Protein AF-A0A8H7WXP4-F1 (afdb_monomer_lite)

Structure (mmCIF, N/CA/C/O backbone):
data_AF-A0A8H7WXP4-F1
#
_entry.id   AF-A0A8H7WXP4-F1
#
loop_
_atom_site.group_PDB
_atom_site.id
_atom_site.type_symbol
_atom_site.label_atom_id
_atom_site.label_alt_id
_atom_site.label_comp_id
_atom_site.label_asym_id
_atom_site.label_entity_id
_atom_site.label_seq_id
_atom_site.pdbx_PDB_ins_code
_atom_site.Cartn_x
_atom_site.Cartn_y
_atom_site.Cartn_z
_atom_site.occupancy
_atom_site.B_iso_or_equiv
_atom_site.auth_seq_id
_atom_site.auth_comp_id
_atom_site.auth_asym_id
_atom_site.auth_atom_id
_atom_site.pdbx_PDB_model_num
ATOM 1 N N . MET A 1 1 ? 8.042 3.545 10.636 1.00 78.75 1 MET A N 1
ATOM 2 C CA . MET A 1 1 ? 8.780 2.522 9.872 1.00 78.75 1 MET A CA 1
ATOM 3 C C . MET A 1 1 ? 7.747 1.614 9.234 1.00 78.75 1 MET A C 1
ATOM 5 O O . MET A 1 1 ? 6.899 1.131 9.985 1.00 78.75 1 MET A O 1
ATOM 9 N N . PRO A 1 2 ? 7.783 1.419 7.909 1.00 91.44 2 PRO A N 1
ATOM 10 C CA . PRO A 1 2 ? 6.883 0.497 7.227 1.00 91.44 2 PRO A CA 1
ATOM 11 C C . PRO A 1 2 ? 7.112 -0.948 7.682 1.00 91.44 2 PRO A C 1
ATOM 13 O O . PRO A 1 2 ? 8.242 -1.345 7.972 1.00 91.44 2 PRO A O 1
ATOM 16 N N . LEU A 1 3 ? 6.041 -1.734 7.731 1.00 94.06 3 LEU A N 1
ATOM 17 C CA . LEU A 1 3 ? 6.057 -3.165 8.009 1.00 94.06 3 LEU A CA 1
ATOM 18 C C . LEU A 1 3 ? 6.057 -3.944 6.691 1.00 94.06 3 LEU A C 1
ATOM 20 O O . LEU A 1 3 ? 5.208 -3.707 5.838 1.00 94.06 3 LEU A O 1
ATOM 24 N N . SER A 1 4 ? 6.967 -4.903 6.533 1.00 92.94 4 SER A N 1
ATOM 25 C CA . SER A 1 4 ? 6.898 -5.859 5.423 1.00 92.94 4 SER A CA 1
ATOM 26 C C . SER A 1 4 ? 5.851 -6.927 5.733 1.00 92.94 4 SER A C 1
ATOM 28 O O . SER A 1 4 ? 5.963 -7.613 6.750 1.00 92.94 4 SER A O 1
ATOM 30 N N . VAL A 1 5 ? 4.825 -7.038 4.887 1.00 90.56 5 VAL A N 1
ATOM 31 C CA . VAL A 1 5 ? 3.708 -7.985 5.079 1.00 90.56 5 VAL A CA 1
ATOM 32 C C . VAL A 1 5 ? 3.721 -9.138 4.072 1.00 90.56 5 VAL A C 1
ATOM 34 O O . VAL A 1 5 ? 3.122 -10.176 4.336 1.00 90.56 5 VAL A O 1
ATOM 37 N N . ALA A 1 6 ? 4.439 -8.992 2.955 1.00 86.44 6 ALA A N 1
ATOM 38 C CA . ALA A 1 6 ? 4.686 -10.042 1.969 1.00 86.44 6 ALA A CA 1
ATOM 39 C C . ALA A 1 6 ? 5.938 -9.718 1.135 1.00 86.44 6 ALA A C 1
ATOM 41 O O . ALA A 1 6 ? 6.531 -8.644 1.263 1.00 86.44 6 ALA A O 1
ATOM 42 N N . THR A 1 7 ? 6.333 -10.631 0.242 1.00 82.00 7 THR A N 1
ATOM 43 C CA . THR A 1 7 ? 7.323 -10.321 -0.799 1.00 82.00 7 THR A CA 1
ATOM 44 C C . THR A 1 7 ? 6.790 -9.169 -1.650 1.00 82.00 7 THR A C 1
ATOM 46 O O . THR A 1 7 ? 5.685 -9.261 -2.174 1.00 82.00 7 THR A O 1
ATOM 49 N N . ASP A 1 8 ? 7.555 -8.080 -1.747 1.00 88.31 8 ASP A N 1
ATOM 50 C CA . ASP A 1 8 ? 7.196 -6.867 -2.496 1.00 88.31 8 ASP A CA 1
ATOM 51 C C . ASP A 1 8 ? 5.972 -6.091 -1.978 1.00 88.31 8 ASP A C 1
ATOM 53 O O . ASP A 1 8 ? 5.406 -5.282 -2.713 1.00 88.31 8 ASP A O 1
ATOM 57 N N . THR A 1 9 ? 5.570 -6.296 -0.717 1.00 92.62 9 THR A N 1
ATOM 58 C CA . THR A 1 9 ? 4.464 -5.538 -0.110 1.00 92.62 9 THR A CA 1
ATOM 59 C C . THR A 1 9 ? 4.868 -4.901 1.215 1.00 92.62 9 THR A C 1
ATOM 61 O O . THR A 1 9 ? 5.262 -5.590 2.162 1.00 92.62 9 THR A O 1
ATOM 64 N N . LEU A 1 10 ? 4.716 -3.580 1.298 1.00 96.19 10 LEU A N 1
ATOM 65 C CA . LEU A 1 10 ? 4.952 -2.788 2.503 1.00 96.19 10 LEU A CA 1
ATOM 66 C C . LEU A 1 10 ? 3.640 -2.205 3.020 1.00 96.19 10 LEU A C 1
ATOM 68 O O . LEU A 1 10 ? 2.786 -1.800 2.241 1.00 96.19 10 LEU A O 1
ATOM 72 N N . LEU A 1 11 ? 3.502 -2.114 4.337 1.00 97.44 11 LEU A N 1
ATOM 73 C CA . LEU A 1 11 ? 2.357 -1.528 5.020 1.00 97.44 11 LEU A CA 1
ATOM 74 C C . LEU A 1 11 ? 2.822 -0.392 5.931 1.00 97.44 11 LEU A C 1
ATOM 76 O O . LEU A 1 11 ? 3.707 -0.572 6.766 1.00 97.44 11 LEU A O 1
ATOM 80 N N . GLN A 1 12 ? 2.206 0.775 5.809 1.00 97.81 12 GLN A N 1
ATOM 81 C CA . GLN A 1 12 ? 2.510 1.955 6.604 1.00 97.81 12 GLN A CA 1
ATOM 82 C C . GLN A 1 12 ? 1.236 2.451 7.289 1.00 97.81 12 GLN A C 1
ATOM 84 O O . GLN A 1 12 ? 0.217 2.724 6.654 1.00 97.81 12 GLN A O 1
ATOM 89 N N . THR A 1 13 ? 1.295 2.574 8.615 1.00 97.56 13 THR A N 1
ATOM 90 C CA . THR A 1 13 ? 0.223 3.207 9.389 1.00 97.56 13 THR A CA 1
ATOM 91 C C . THR A 1 13 ? 0.141 4.695 9.054 1.00 97.56 13 THR A C 1
ATOM 93 O O . THR A 1 13 ? 1.180 5.285 8.736 1.00 97.56 13 THR A O 1
ATOM 96 N N . PRO A 1 14 ? -1.031 5.330 9.221 1.00 97.81 14 PRO A N 1
ATOM 97 C CA . PRO A 1 14 ? -1.137 6.781 9.162 1.00 97.81 14 PRO A CA 1
ATOM 98 C C . PRO A 1 14 ? -0.097 7.442 10.071 1.00 97.81 14 PRO A C 1
ATOM 100 O O . PRO A 1 14 ? 0.076 7.049 11.226 1.00 97.81 14 PRO A O 1
ATOM 103 N N . LEU A 1 15 ? 0.605 8.431 9.528 1.00 97.25 15 LEU A N 1
ATOM 104 C CA . LEU A 1 15 ? 1.580 9.270 10.227 1.00 97.25 15 LEU A CA 1
ATOM 105 C C . LEU A 1 15 ? 0.994 10.637 10.600 1.00 97.25 15 LEU A C 1
ATOM 107 O O . LEU A 1 15 ? 1.652 11.433 11.268 1.00 97.25 15 LEU A O 1
ATOM 111 N N . SER A 1 16 ? -0.255 10.902 10.212 1.00 95.81 16 SER A N 1
ATOM 112 C CA . SER A 1 16 ? -0.984 12.070 10.693 1.00 95.81 16 SER A CA 1
ATOM 113 C C . SER A 1 16 ? -1.202 11.996 12.206 1.00 95.81 16 SER A C 1
ATOM 115 O O . SER A 1 16 ? -1.239 10.924 12.816 1.00 95.81 16 SER A O 1
ATOM 117 N N . ARG A 1 17 ? -1.452 13.154 12.826 1.00 95.62 17 ARG A N 1
ATOM 118 C CA . ARG A 1 17 ? -1.759 13.256 14.263 1.00 95.62 17 ARG A CA 1
ATOM 119 C C . ARG A 1 17 ? -2.927 12.362 14.704 1.00 95.62 17 ARG A C 1
ATOM 121 O O . ARG A 1 17 ? -2.986 11.983 15.870 1.00 95.62 17 ARG A O 1
ATOM 128 N N . ARG A 1 18 ? -3.869 12.060 13.802 1.00 95.06 18 ARG A N 1
ATOM 129 C CA . ARG A 1 18 ? -5.032 11.218 14.105 1.00 95.06 18 ARG A CA 1
ATOM 130 C C . ARG A 1 18 ? -4.629 9.758 14.344 1.00 95.06 18 ARG A C 1
ATOM 132 O O . ARG A 1 18 ? -5.291 9.085 15.121 1.00 95.06 18 ARG A O 1
ATOM 139 N N . GLY A 1 19 ? -3.562 9.281 13.699 1.00 95.19 19 GLY A N 1
ATOM 140 C CA . GLY A 1 19 ? -3.057 7.909 13.841 1.00 95.19 19 GLY A CA 1
ATOM 141 C C . GLY A 1 19 ? -3.945 6.822 13.220 1.00 95.19 19 GLY A C 1
ATOM 142 O O . GLY A 1 19 ? -3.586 5.651 13.260 1.00 95.19 19 GLY A O 1
ATOM 143 N N . GLU A 1 20 ? -5.075 7.201 12.624 1.00 97.12 20 GLU A N 1
ATOM 144 C CA . GLU A 1 20 ? -6.010 6.334 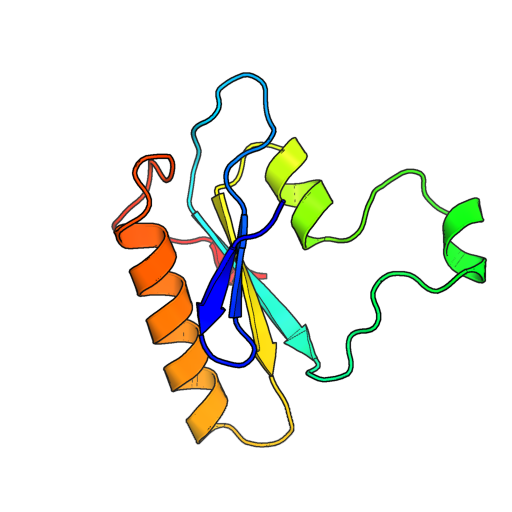11.910 1.00 97.12 20 GLU A CA 1
ATOM 145 C C . GLU A 1 20 ? -6.529 7.044 10.650 1.00 97.12 20 GLU A C 1
ATOM 147 O O . GLU A 1 20 ? -6.598 8.278 10.603 1.00 97.12 20 GLU A O 1
ATOM 152 N N . GLY A 1 21 ? -6.927 6.273 9.640 1.00 96.88 21 GLY A N 1
ATOM 153 C CA . GLY A 1 21 ? -7.462 6.833 8.405 1.00 96.88 21 GLY A CA 1
ATOM 154 C C . GLY A 1 21 ? -7.866 5.800 7.358 1.00 96.88 21 GLY A C 1
ATOM 155 O O . GLY A 1 21 ? -7.777 4.597 7.606 1.00 96.88 21 GLY A O 1
ATOM 156 N N . PRO A 1 22 ? -8.384 6.255 6.207 1.00 97.81 22 PRO A N 1
ATOM 157 C CA . PRO A 1 22 ? -8.833 5.365 5.144 1.00 97.81 22 PRO A CA 1
ATOM 158 C C . PRO A 1 22 ? -7.659 4.597 4.521 1.00 97.81 22 PRO A C 1
ATOM 160 O O . PRO A 1 22 ? -6.518 5.063 4.528 1.00 97.81 22 PRO A O 1
ATOM 163 N N . GLY A 1 23 ? -7.955 3.417 3.976 1.00 97.88 23 GLY A N 1
ATOM 164 C CA . GLY A 1 23 ? -6.973 2.586 3.288 1.00 97.88 23 GLY A CA 1
ATOM 165 C C . GLY A 1 23 ? -6.647 3.107 1.888 1.00 97.88 23 GLY A C 1
ATOM 166 O O . GLY A 1 23 ? -7.546 3.509 1.141 1.00 97.88 23 GLY A O 1
ATOM 167 N N . LEU A 1 24 ? -5.370 3.044 1.522 1.00 98.38 24 LEU A N 1
ATOM 168 C CA . LEU A 1 24 ? -4.844 3.388 0.208 1.00 98.38 24 LEU A CA 1
ATOM 169 C C . LEU A 1 24 ? -3.893 2.287 -0.270 1.00 98.38 24 LEU A C 1
ATOM 171 O O . LEU A 1 24 ? -2.906 1.980 0.395 1.00 98.38 24 LEU A O 1
ATOM 175 N N . LEU A 1 25 ? -4.184 1.707 -1.428 1.00 97.69 25 LEU A N 1
ATOM 176 C CA . LEU A 1 25 ? -3.283 0.813 -2.139 1.00 97.69 25 LEU A CA 1
ATOM 177 C C . LEU A 1 25 ? -2.450 1.640 -3.122 1.00 97.69 25 LEU A C 1
ATOM 179 O O . LEU A 1 25 ? -3.003 2.320 -3.984 1.00 97.69 25 LEU A O 1
ATOM 183 N N . LEU A 1 26 ? -1.133 1.570 -2.987 1.00 96.88 26 LEU A N 1
ATOM 184 C CA . LEU A 1 26 ? -0.161 2.221 -3.852 1.00 96.88 26 LEU A CA 1
ATOM 185 C C . LEU A 1 26 ? 0.525 1.151 -4.705 1.00 96.88 26 LEU A C 1
ATOM 187 O O . LEU A 1 26 ? 1.170 0.255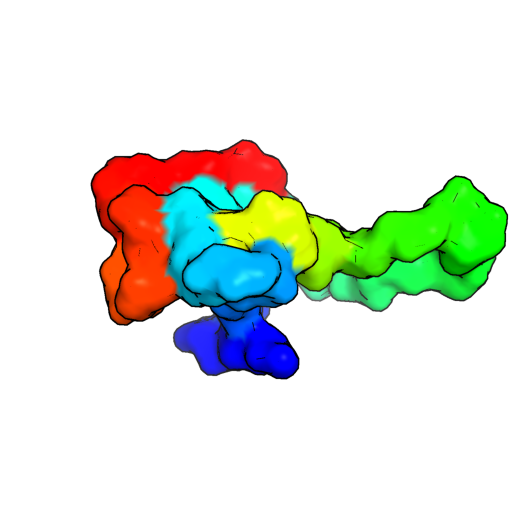 -4.161 1.00 96.88 26 LEU A O 1
ATOM 191 N N . ILE A 1 27 ? 0.400 1.230 -6.027 1.00 95.06 27 ILE A N 1
ATOM 192 C CA . ILE A 1 27 ? 1.015 0.263 -6.943 1.00 95.06 27 ILE A CA 1
ATOM 193 C C . ILE A 1 27 ? 2.202 0.926 -7.637 1.00 95.06 27 ILE A C 1
ATOM 195 O O . ILE A 1 27 ? 2.052 1.914 -8.352 1.00 95.06 27 ILE A O 1
ATOM 199 N N . VAL A 1 28 ? 3.398 0.368 -7.452 1.00 93.44 28 VAL A N 1
ATOM 200 C CA . VAL A 1 28 ? 4.636 0.897 -8.047 1.00 93.44 28 VAL A CA 1
ATOM 201 C C . VAL A 1 28 ? 5.381 -0.178 -8.842 1.00 93.44 28 VAL A C 1
ATOM 203 O O . VAL A 1 28 ? 5.204 -1.373 -8.584 1.00 93.44 28 VAL A O 1
ATOM 206 N N . PRO A 1 29 ? 6.236 0.201 -9.808 1.00 92.06 29 PRO A N 1
ATOM 207 C CA . PRO A 1 29 ? 7.131 -0.744 -10.470 1.00 92.06 29 PRO A CA 1
ATOM 208 C C . PRO A 1 29 ? 8.039 -1.483 -9.475 1.00 92.06 29 PRO A C 1
ATOM 210 O O . PRO A 1 29 ? 8.456 -0.922 -8.461 1.00 92.06 29 PRO A O 1
ATOM 213 N N . ARG A 1 30 ? 8.390 -2.744 -9.765 1.00 90.50 30 ARG A N 1
ATOM 214 C CA . ARG A 1 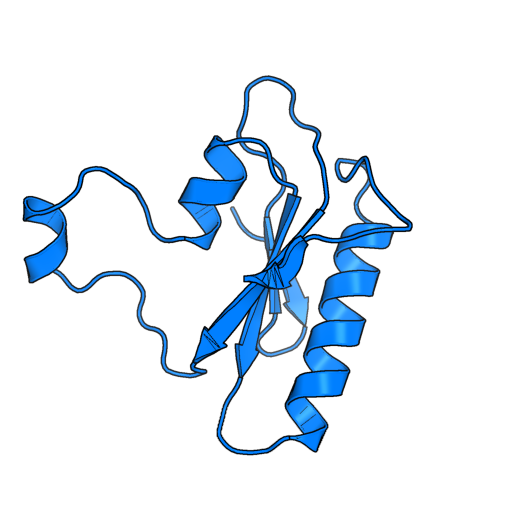30 ? 9.279 -3.559 -8.911 1.00 90.50 30 ARG A CA 1
ATOM 215 C C . ARG A 1 30 ? 10.630 -2.895 -8.647 1.00 90.50 30 ARG A C 1
ATOM 217 O O . ARG A 1 30 ? 11.175 -3.014 -7.554 1.00 90.50 30 ARG A O 1
ATOM 224 N N . ASP A 1 31 ? 11.159 -2.211 -9.648 1.00 89.50 31 ASP A N 1
ATOM 225 C CA . ASP A 1 31 ? 12.427 -1.494 -9.616 1.00 89.50 31 ASP A CA 1
ATOM 226 C C . ASP A 1 31 ? 12.291 -0.046 -9.122 1.00 89.50 31 ASP A C 1
ATOM 228 O O . ASP A 1 31 ? 13.221 0.739 -9.284 1.00 89.50 31 ASP A O 1
ATOM 232 N N . TYR A 1 32 ? 11.171 0.318 -8.488 1.00 89.31 32 TYR A N 1
ATOM 233 C CA . TYR A 1 32 ? 11.009 1.630 -7.875 1.00 89.31 32 TYR A CA 1
ATOM 234 C C . TYR A 1 32 ? 12.057 1.855 -6.769 1.00 89.31 32 TYR A C 1
ATOM 236 O O . TYR A 1 32 ? 12.025 1.223 -5.707 1.00 89.31 32 TYR A O 1
ATOM 244 N N . GLN A 1 33 ? 12.995 2.768 -7.033 1.00 85.38 33 GLN A N 1
ATOM 245 C CA . GLN A 1 33 ? 14.109 3.128 -6.143 1.00 85.38 33 GLN A CA 1
ATOM 246 C C . GLN A 1 33 ? 13.775 4.300 -5.198 1.00 85.38 33 GLN A C 1
ATOM 248 O O . GLN A 1 33 ? 14.649 4.754 -4.465 1.00 85.38 33 GLN A O 1
ATOM 253 N N . GLY A 1 34 ? 12.534 4.800 -5.202 1.00 81.69 34 GLY A N 1
ATOM 254 C CA . GLY A 1 34 ? 12.199 6.075 -4.558 1.00 81.69 34 GLY A CA 1
ATOM 255 C C . GLY A 1 34 ? 12.546 7.271 -5.447 1.00 81.69 34 GLY A C 1
ATOM 256 O O . GLY A 1 34 ? 12.694 7.134 -6.665 1.00 81.69 34 GLY A O 1
ATOM 257 N N . ARG A 1 35 ? 12.645 8.464 -4.855 1.00 75.00 35 ARG A N 1
ATOM 258 C CA . ARG A 1 35 ? 13.117 9.665 -5.562 1.00 75.00 35 ARG A CA 1
ATOM 259 C C . ARG A 1 35 ? 14.598 9.565 -5.926 1.00 75.00 35 ARG A C 1
ATOM 261 O O . ARG A 1 35 ? 15.431 9.168 -5.113 1.00 75.00 35 ARG A O 1
ATOM 268 N N . ASN A 1 36 ? 14.933 10.014 -7.134 1.00 71.62 36 ASN A N 1
ATOM 269 C CA . ASN A 1 36 ? 16.323 10.219 -7.530 1.00 71.62 36 ASN A CA 1
ATOM 270 C C . ASN A 1 36 ? 16.911 11.420 -6.773 1.00 71.62 36 ASN A C 1
ATOM 272 O O . ASN A 1 36 ? 16.194 12.367 -6.448 1.00 71.62 36 ASN A O 1
ATOM 276 N N . SER A 1 37 ? 18.224 11.417 -6.530 1.00 66.06 37 SER A N 1
ATOM 277 C CA . SER A 1 37 ? 18.926 12.511 -5.837 1.00 66.06 37 SER A CA 1
ATOM 278 C C . SER A 1 37 ? 18.683 13.884 -6.471 1.00 66.06 37 SER A C 1
ATOM 280 O O . SER A 1 37 ? 18.556 14.870 -5.754 1.00 66.06 37 SER A O 1
ATOM 282 N N . ASP A 1 38 ? 18.536 13.935 -7.797 1.00 68.19 38 ASP A N 1
ATOM 283 C CA . ASP A 1 38 ? 18.298 15.169 -8.557 1.00 68.19 38 ASP A CA 1
ATOM 284 C C . ASP A 1 38 ? 16.874 15.735 -8.377 1.00 68.19 38 ASP A C 1
ATOM 286 O O . ASP A 1 38 ? 16.595 16.871 -8.768 1.00 68.19 38 ASP A O 1
ATOM 290 N N . ASP A 1 39 ? 15.949 14.948 -7.818 1.00 65.56 39 ASP A N 1
ATOM 291 C CA . ASP A 1 39 ? 14.567 15.361 -7.553 1.00 65.56 39 ASP A CA 1
ATOM 292 C C . ASP A 1 39 ? 14.370 15.905 -6.132 1.00 65.56 39 ASP A C 1
ATOM 294 O O . ASP A 1 39 ? 13.353 16.553 -5.869 1.00 65.56 39 ASP A O 1
ATOM 298 N N . LEU A 1 40 ? 15.345 15.713 -5.234 1.00 67.19 40 LEU A N 1
ATOM 299 C CA . LEU A 1 40 ? 15.293 16.234 -3.862 1.00 67.19 40 LEU A CA 1
ATOM 300 C C . LEU A 1 40 ? 15.242 17.769 -3.827 1.00 67.19 40 LEU A C 1
ATOM 302 O O . LEU A 1 40 ? 14.602 18.339 -2.947 1.00 67.19 40 LEU A O 1
ATOM 306 N N . ASP A 1 41 ? 15.842 18.431 -4.818 1.00 71.12 41 ASP A N 1
ATOM 307 C CA . ASP A 1 41 ? 15.835 19.894 -4.935 1.00 71.12 41 ASP A CA 1
ATOM 308 C C . ASP A 1 41 ? 14.554 20.444 -5.593 1.00 71.12 41 ASP A C 1
ATOM 310 O O . ASP A 1 41 ? 14.309 21.651 -5.573 1.00 71.12 41 ASP A O 1
ATOM 314 N N . LYS A 1 42 ? 13.719 19.579 -6.190 1.00 80.69 42 LYS A N 1
ATOM 315 C CA . LYS A 1 42 ? 12.515 19.989 -6.940 1.00 80.69 42 LYS A CA 1
ATOM 316 C C . LYS A 1 42 ? 11.242 19.949 -6.106 1.00 80.69 42 LYS A C 1
ATOM 318 O O . LYS A 1 42 ? 10.285 20.649 -6.431 1.00 80.69 42 LYS A O 1
ATOM 323 N N . THR A 1 43 ? 11.198 19.118 -5.067 1.00 80.06 43 THR A N 1
ATOM 324 C CA . THR A 1 43 ? 10.028 18.986 -4.196 1.00 80.06 43 THR A CA 1
ATOM 325 C C . THR A 1 43 ? 10.421 18.624 -2.770 1.00 80.06 43 THR A C 1
ATOM 327 O O . THR A 1 43 ? 11.303 17.800 -2.537 1.00 80.06 43 THR A O 1
ATOM 330 N N . LEU A 1 44 ? 9.712 19.225 -1.813 1.00 84.31 44 LEU A N 1
ATOM 331 C CA . LEU A 1 44 ? 9.842 18.912 -0.390 1.00 84.31 44 LEU A CA 1
ATOM 332 C C . LEU A 1 44 ? 9.056 17.655 0.009 1.00 84.31 44 LEU A C 1
ATOM 334 O O . LEU A 1 44 ? 9.269 17.131 1.100 1.00 84.31 44 LEU A O 1
ATOM 338 N N . ASP A 1 45 ? 8.167 17.168 -0.858 1.00 86.25 45 ASP A N 1
ATOM 339 C CA . ASP A 1 45 ? 7.332 16.003 -0.570 1.00 86.25 45 ASP A CA 1
ATOM 340 C C . ASP A 1 45 ? 8.176 14.727 -0.461 1.00 86.25 45 ASP A C 1
ATOM 342 O O . ASP A 1 45 ? 9.002 14.494 -1.344 1.00 86.25 45 ASP A O 1
ATOM 346 N N . PRO A 1 46 ? 7.959 13.861 0.546 1.00 90.25 46 PRO A N 1
ATOM 347 C CA . PRO A 1 46 ? 8.670 12.594 0.663 1.00 90.25 46 PRO A CA 1
ATOM 348 C C . PRO A 1 46 ? 8.238 11.571 -0.406 1.00 90.25 46 PRO A C 1
ATOM 350 O O . PRO A 1 46 ? 7.381 11.848 -1.249 1.00 90.25 46 PRO A O 1
ATOM 353 N N . ASP A 1 47 ? 8.822 10.367 -0.384 1.00 91.69 47 ASP A N 1
ATOM 354 C CA . ASP A 1 47 ? 8.391 9.288 -1.284 1.00 91.69 47 ASP A CA 1
ATOM 355 C C . ASP A 1 47 ? 6.898 8.957 -1.078 1.00 91.69 47 ASP A C 1
ATOM 357 O O . ASP A 1 47 ? 6.391 9.103 0.041 1.00 91.69 47 ASP A O 1
ATOM 361 N N . PRO A 1 48 ? 6.173 8.489 -2.116 1.00 93.56 48 PRO A N 1
ATOM 362 C CA . PRO A 1 48 ? 4.715 8.371 -2.092 1.00 93.56 48 PRO A CA 1
ATOM 363 C C . PRO A 1 48 ? 4.154 7.595 -0.893 1.00 93.56 48 PRO A C 1
ATOM 365 O O . PRO A 1 48 ? 3.156 8.026 -0.315 1.00 93.56 48 PRO A O 1
ATOM 368 N N . LEU A 1 49 ? 4.809 6.502 -0.475 1.00 95.69 49 LEU A N 1
ATOM 369 C CA . LEU A 1 49 ? 4.418 5.726 0.708 1.00 95.69 49 LEU A CA 1
ATOM 370 C C . LEU A 1 49 ? 4.378 6.590 1.977 1.00 95.69 49 LEU A C 1
ATO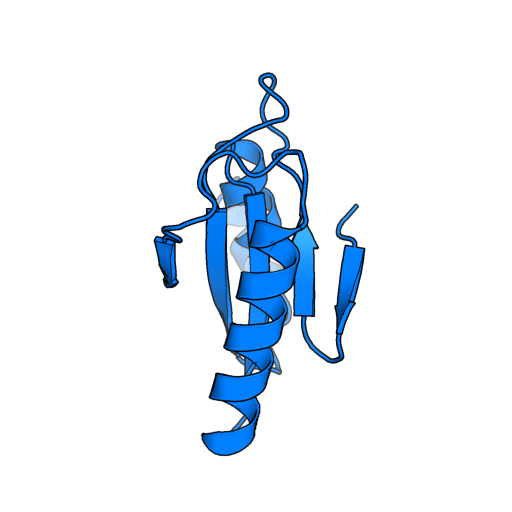M 372 O O . LEU A 1 49 ? 3.419 6.526 2.745 1.00 95.69 49 LEU A O 1
ATOM 376 N N . GLN A 1 50 ? 5.412 7.405 2.192 1.00 95.31 50 GLN A N 1
ATOM 377 C CA . GLN A 1 50 ? 5.494 8.294 3.347 1.00 95.31 50 GLN A CA 1
ATOM 378 C C . GLN A 1 50 ? 4.548 9.483 3.190 1.00 95.31 50 GLN A C 1
ATOM 380 O O . GLN A 1 50 ? 3.816 9.789 4.128 1.00 95.31 50 GLN A O 1
ATOM 385 N N . LYS A 1 51 ? 4.512 10.108 2.008 1.00 94.94 51 LYS A N 1
ATOM 386 C CA . LYS A 1 51 ? 3.674 11.282 1.737 1.00 94.94 51 LYS A CA 1
ATOM 387 C C . LYS A 1 51 ? 2.214 11.010 2.086 1.00 94.94 51 LYS A C 1
ATOM 389 O O . LYS A 1 51 ? 1.610 11.735 2.868 1.00 94.94 51 LYS A O 1
ATOM 394 N N . TRP A 1 52 ? 1.645 9.933 1.551 1.00 97.19 52 TRP A N 1
ATOM 395 C CA . TRP A 1 52 ? 0.239 9.619 1.801 1.00 97.19 52 TRP A CA 1
ATOM 396 C C . TRP A 1 52 ? -0.027 9.189 3.243 1.00 97.19 52 TRP A C 1
ATOM 398 O O . TRP A 1 52 ? -1.099 9.467 3.781 1.00 97.19 52 TRP A O 1
ATOM 408 N N . ALA A 1 53 ? 0.947 8.565 3.902 1.00 97.56 53 ALA A N 1
ATOM 409 C CA . ALA A 1 53 ? 0.825 8.275 5.321 1.00 97.56 53 ALA A CA 1
ATOM 410 C C . ALA A 1 53 ? 0.797 9.562 6.167 1.00 97.56 53 ALA A C 1
ATOM 412 O O . ALA A 1 53 ? 0.001 9.649 7.104 1.00 97.56 53 ALA A O 1
ATOM 413 N N . GLU A 1 54 ? 1.606 10.573 5.831 1.00 97.12 54 GLU A N 1
ATOM 414 C CA . GLU A 1 54 ? 1.606 11.896 6.481 1.00 97.12 54 GLU A CA 1
ATOM 415 C C . GLU A 1 54 ? 0.276 12.638 6.281 1.00 97.12 54 GLU A C 1
ATOM 417 O O . GLU A 1 54 ? -0.247 13.219 7.234 1.00 97.12 54 GLU A O 1
ATOM 422 N N . GLU A 1 55 ? -0.344 12.497 5.106 1.00 96.62 55 GLU A N 1
ATOM 423 C CA . GLU A 1 55 ? -1.705 12.988 4.820 1.00 96.62 55 GLU A CA 1
ATOM 424 C C . GLU A 1 55 ? -2.814 12.196 5.548 1.00 96.62 55 GLU A C 1
ATOM 426 O O . GLU A 1 55 ? -3.991 12.559 5.524 1.00 96.62 55 GLU A O 1
ATOM 431 N N . GLY A 1 56 ? -2.449 11.119 6.249 1.00 97.12 56 GLY A N 1
ATOM 432 C CA . GLY A 1 56 ? -3.332 10.379 7.145 1.00 97.12 56 GLY A CA 1
ATOM 433 C C . GLY A 1 56 ? -3.946 9.115 6.563 1.00 97.12 56 GLY A C 1
ATOM 434 O O . GLY A 1 56 ? -4.888 8.597 7.156 1.00 97.12 56 GLY A O 1
ATOM 435 N N . PHE A 1 57 ? -3.429 8.589 5.457 1.00 98.00 57 PHE A N 1
ATOM 436 C CA . PHE A 1 57 ? -3.869 7.303 4.920 1.00 98.00 57 PHE A CA 1
ATOM 437 C C . PHE A 1 57 ? -3.141 6.134 5.589 1.00 98.00 57 PHE A C 1
ATOM 439 O O . PHE A 1 57 ? -1.971 6.229 5.956 1.00 98.00 57 PHE A O 1
ATOM 446 N N . ALA A 1 58 ? -3.834 5.005 5.726 1.00 97.94 58 ALA A N 1
ATOM 447 C CA . ALA A 1 58 ? -3.185 3.719 5.943 1.00 97.94 58 ALA A CA 1
ATOM 448 C C . ALA A 1 58 ? -2.775 3.192 4.567 1.00 97.94 58 ALA A C 1
ATOM 450 O O . ALA A 1 58 ? -3.643 2.939 3.734 1.00 97.94 58 ALA A O 1
ATOM 451 N N . VAL A 1 59 ? -1.477 3.075 4.303 1.00 98.19 59 VAL A N 1
ATOM 452 C CA . VAL A 1 59 ? -0.971 2.842 2.945 1.00 98.19 59 VAL A CA 1
ATOM 453 C C . VAL A 1 59 ? -0.379 1.445 2.839 1.00 98.19 59 VAL A C 1
ATOM 455 O O . VAL A 1 59 ? 0.464 1.077 3.655 1.00 98.19 59 VAL A O 1
ATOM 458 N N . ALA A 1 60 ? -0.784 0.680 1.829 1.00 97.69 60 ALA A N 1
ATOM 459 C CA . ALA A 1 60 ? -0.079 -0.526 1.416 1.00 97.69 60 ALA A CA 1
ATOM 460 C C . ALA A 1 60 ? 0.570 -0.290 0.052 1.00 97.69 60 ALA A C 1
ATOM 462 O O . ALA A 1 60 ? -0.128 -0.007 -0.915 1.00 97.69 60 ALA A O 1
ATOM 463 N N . GLU A 1 61 ? 1.893 -0.391 -0.025 1.00 97.19 61 GLU A N 1
ATOM 464 C CA . GLU A 1 61 ? 2.648 -0.334 -1.277 1.00 97.19 61 GLU A CA 1
ATOM 465 C C . GLU A 1 61 ? 2.857 -1.749 -1.805 1.00 97.19 61 GLU A C 1
ATOM 467 O O . GLU A 1 61 ? 3.356 -2.608 -1.080 1.00 97.19 61 GLU A O 1
ATOM 472 N N . VAL A 1 62 ? 2.519 -1.971 -3.072 1.00 95.38 62 VAL A N 1
ATOM 473 C CA . VAL A 1 62 ? 2.792 -3.209 -3.800 1.00 95.38 62 VAL A CA 1
ATOM 474 C C . VAL A 1 62 ? 3.741 -2.908 -4.946 1.00 95.38 62 VAL A C 1
ATOM 476 O O . VAL A 1 62 ? 3.461 -2.049 -5.784 1.00 95.38 62 VAL A O 1
ATOM 479 N N . ARG A 1 63 ? 4.846 -3.654 -5.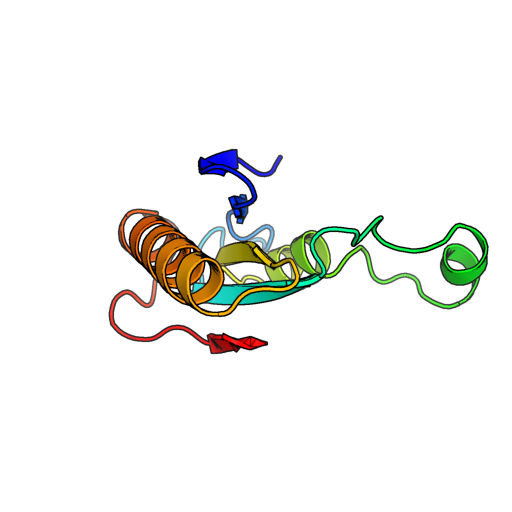013 1.00 93.06 63 ARG A N 1
ATOM 480 C CA . ARG A 1 63 ? 5.832 -3.525 -6.085 1.00 93.06 63 ARG A CA 1
ATOM 481 C C . ARG A 1 63 ? 5.642 -4.611 -7.139 1.00 93.06 63 ARG A C 1
ATOM 483 O O . ARG A 1 63 ? 5.828 -5.799 -6.882 1.00 93.06 63 ARG A O 1
ATOM 490 N N . VAL A 1 64 ? 5.280 -4.208 -8.352 1.00 91.00 64 VAL A N 1
ATOM 491 C CA . VAL A 1 64 ? 4.869 -5.123 -9.425 1.00 91.00 64 VAL A CA 1
ATOM 492 C C . VAL A 1 64 ? 5.888 -5.129 -10.564 1.00 91.00 64 VAL A C 1
ATOM 494 O O . VAL A 1 64 ? 6.279 -4.085 -11.081 1.00 91.00 64 VAL A O 1
ATOM 497 N N . GLY A 1 65 ? 6.336 -6.324 -10.959 1.00 86.06 65 GLY A N 1
ATOM 498 C CA . GLY A 1 65 ? 7.187 -6.536 -12.135 1.00 86.06 65 GLY A CA 1
ATOM 499 C C . GLY A 1 65 ? 6.383 -6.876 -13.397 1.00 86.06 65 GLY A C 1
ATOM 500 O O . GLY A 1 65 ? 5.155 -6.861 -13.396 1.00 86.06 65 GLY A O 1
ATOM 501 N N . ALA A 1 66 ? 7.068 -7.235 -14.485 1.00 74.56 66 ALA A N 1
ATOM 502 C CA . ALA A 1 66 ? 6.402 -7.682 -15.708 1.00 74.56 66 ALA A CA 1
ATOM 503 C C . ALA A 1 66 ? 5.744 -9.068 -15.504 1.00 74.56 66 ALA A C 1
ATOM 505 O O . ALA A 1 66 ? 6.438 -10.079 -15.425 1.00 74.56 66 ALA A O 1
ATOM 506 N N . GLY A 1 67 ? 4.409 -9.105 -15.406 1.00 68.56 67 GLY A N 1
ATOM 507 C CA . GLY A 1 67 ? 3.605 -10.328 -15.252 1.00 68.56 67 GLY A CA 1
ATOM 508 C C . GLY A 1 67 ? 2.311 -10.082 -14.462 1.00 68.56 67 GLY A C 1
ATOM 509 O O . GLY A 1 67 ? 2.357 -9.625 -13.323 1.00 68.56 67 GLY A O 1
ATOM 510 N N . ALA A 1 68 ? 1.150 -10.369 -15.062 1.00 62.97 68 ALA A N 1
ATOM 511 C CA . ALA A 1 68 ? -0.159 -10.001 -14.503 1.00 62.97 68 ALA A CA 1
ATOM 512 C C . ALA A 1 68 ? -0.609 -10.882 -13.322 1.00 62.97 68 ALA A C 1
ATOM 514 O O . ALA A 1 68 ? -1.220 -10.378 -12.378 1.00 62.97 68 ALA A O 1
ATOM 515 N N . ASP A 1 69 ? -0.287 -12.178 -13.345 1.00 69.38 69 ASP A N 1
ATOM 516 C CA . ASP A 1 69 ? -0.834 -13.138 -12.376 1.00 69.38 69 ASP A CA 1
ATOM 517 C C . ASP A 1 69 ? -0.306 -12.905 -10.953 1.00 69.38 69 ASP A C 1
ATOM 519 O O . ASP A 1 69 ? -1.062 -12.987 -9.985 1.00 69.38 69 ASP A O 1
ATOM 523 N N . SER A 1 70 ? 0.968 -12.527 -10.812 1.00 78.44 70 SER A N 1
ATOM 524 C CA . SER A 1 70 ? 1.553 -12.170 -9.514 1.00 78.44 70 SER A CA 1
ATOM 525 C C . SER A 1 70 ? 1.030 -10.836 -8.977 1.00 78.44 70 SER A C 1
ATOM 527 O O . SER A 1 70 ? 0.886 -10.678 -7.770 1.00 78.44 70 SER A O 1
ATOM 529 N N . ALA A 1 71 ? 0.704 -9.887 -9.861 1.00 85.69 71 ALA A N 1
ATOM 530 C CA . ALA A 1 71 ? 0.260 -8.551 -9.470 1.00 85.69 71 ALA A CA 1
ATOM 531 C C . ALA A 1 71 ? -1.075 -8.585 -8.715 1.00 85.69 71 ALA A C 1
ATOM 533 O O . ALA A 1 71 ? -1.223 -7.949 -7.675 1.00 85.69 71 ALA A O 1
ATOM 534 N N . ILE A 1 72 ? -2.039 -9.362 -9.221 1.00 89.81 72 ILE A N 1
ATOM 535 C CA . ILE A 1 72 ? -3.366 -9.481 -8.603 1.00 89.81 72 ILE A CA 1
ATOM 536 C C . ILE A 1 72 ? -3.255 -10.094 -7.204 1.00 89.81 72 ILE A C 1
ATOM 538 O O . ILE A 1 72 ? -3.932 -9.642 -6.280 1.00 89.81 72 ILE A O 1
ATOM 542 N N . GLU A 1 73 ? -2.406 -11.108 -7.041 1.00 88.94 73 GLU A N 1
ATOM 543 C CA . GLU A 1 73 ? -2.211 -11.767 -5.752 1.00 88.94 73 GLU A CA 1
ATOM 544 C C . GLU A 1 73 ? -1.558 -10.833 -4.726 1.00 88.94 73 GLU A C 1
ATOM 546 O O . GLU A 1 73 ? -2.046 -10.725 -3.601 1.00 88.94 73 GLU A O 1
ATOM 551 N N . TYR A 1 74 ? -0.537 -10.070 -5.124 1.00 91.12 74 TYR A N 1
ATOM 552 C CA . TYR A 1 74 ? 0.073 -9.074 -4.240 1.00 91.12 74 TYR A CA 1
ATOM 553 C C . TYR A 1 74 ? -0.919 -7.975 -3.838 1.00 91.12 74 TYR A C 1
ATOM 555 O O . TYR A 1 74 ? -1.000 -7.613 -2.665 1.00 91.12 74 TYR A O 1
ATOM 563 N N . CYS A 1 75 ? -1.753 -7.503 -4.770 1.00 93.19 75 CYS A N 1
ATOM 564 C CA . CYS A 1 75 ? -2.821 -6.555 -4.455 1.00 93.19 75 CYS A CA 1
ATOM 565 C C . CYS A 1 75 ? -3.837 -7.133 -3.458 1.00 93.19 75 CYS A C 1
ATOM 567 O O . CYS A 1 75 ? -4.250 -6.426 -2.540 1.00 93.19 75 CYS A O 1
ATOM 569 N N . ARG A 1 76 ? -4.229 -8.412 -3.585 1.00 93.25 76 ARG A N 1
ATOM 570 C CA . ARG A 1 76 ? -5.117 -9.057 -2.600 1.00 93.25 76 ARG A CA 1
ATOM 571 C C . ARG A 1 76 ? -4.487 -9.106 -1.214 1.00 93.25 76 ARG A C 1
ATOM 573 O O . ARG A 1 76 ? -5.156 -8.761 -0.245 1.00 93.25 76 ARG A O 1
ATOM 580 N N . GLN A 1 77 ? -3.217 -9.492 -1.122 1.00 93.94 77 GLN A N 1
ATOM 581 C CA . GLN A 1 77 ? -2.492 -9.558 0.149 1.00 93.94 77 GLN A CA 1
ATOM 582 C C . GLN A 1 77 ? -2.369 -8.176 0.800 1.00 93.94 77 GLN A C 1
ATOM 584 O O . GLN A 1 77 ? -2.615 -8.031 1.995 1.00 93.94 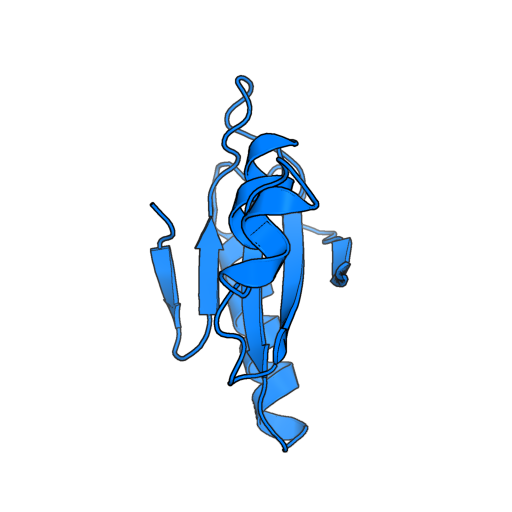77 GLN A O 1
ATOM 589 N N . ALA A 1 78 ? -2.078 -7.144 0.009 1.00 95.81 78 ALA A N 1
ATOM 590 C CA . ALA A 1 78 ? -2.026 -5.762 0.474 1.00 95.81 78 ALA A CA 1
ATOM 591 C C . ALA A 1 78 ? -3.385 -5.250 0.980 1.00 95.81 78 ALA A C 1
ATOM 593 O O . ALA A 1 78 ? -3.459 -4.625 2.038 1.00 95.81 78 ALA A O 1
ATOM 594 N N . ILE A 1 79 ? -4.472 -5.550 0.261 1.00 96.12 79 ILE A N 1
ATOM 595 C CA . ILE A 1 79 ? -5.834 -5.202 0.688 1.00 96.12 79 ILE A CA 1
ATOM 596 C C . ILE A 1 79 ? -6.181 -5.919 1.994 1.00 96.12 79 ILE A C 1
ATOM 598 O O . ILE A 1 79 ? -6.686 -5.276 2.913 1.00 96.12 79 ILE A O 1
ATOM 602 N N . GLN A 1 80 ? -5.866 -7.211 2.112 1.00 95.81 80 GLN A N 1
ATOM 603 C CA . GLN A 1 80 ? -6.091 -7.961 3.347 1.00 95.81 80 GLN A CA 1
ATOM 604 C C . GLN A 1 80 ? -5.298 -7.353 4.514 1.00 95.81 80 GLN A C 1
ATOM 606 O O . GLN A 1 80 ? -5.850 -7.127 5.586 1.00 95.81 80 GLN A O 1
ATOM 611 N N . ALA A 1 81 ? -4.036 -6.977 4.292 1.00 96.38 81 ALA A N 1
ATOM 612 C CA . ALA A 1 81 ? -3.217 -6.324 5.309 1.00 96.38 81 ALA A CA 1
ATOM 613 C C . ALA A 1 81 ? -3.815 -4.979 5.777 1.00 96.38 81 ALA A C 1
ATOM 615 O O . ALA A 1 81 ? -3.823 -4.687 6.973 1.00 96.38 81 ALA A O 1
ATOM 616 N N . LEU A 1 82 ? -4.377 -4.175 4.866 1.00 97.06 82 LEU A N 1
ATOM 617 C CA . LEU A 1 82 ? -5.118 -2.956 5.222 1.00 97.06 82 LEU A CA 1
ATOM 618 C C . LEU A 1 82 ? -6.403 -3.265 6.004 1.00 97.06 82 LEU A C 1
ATOM 620 O O . LEU A 1 82 ? -6.770 -2.530 6.927 1.00 97.06 82 LEU A O 1
ATOM 624 N N . GLN A 1 83 ? -7.094 -4.350 5.661 1.00 96.12 83 GLN A N 1
ATOM 625 C CA . GLN A 1 83 ? -8.293 -4.796 6.368 1.00 96.12 83 GLN A CA 1
ATOM 626 C C . GLN A 1 83 ? -7.988 -5.298 7.781 1.00 96.12 83 GLN A C 1
ATOM 628 O O . GLN A 1 83 ? -8.762 -5.029 8.699 1.00 96.12 83 GLN A O 1
ATOM 633 N N . ASP A 1 84 ? -6.831 -5.904 8.002 1.00 95.88 84 ASP A N 1
ATOM 634 C CA . ASP A 1 84 ? -6.436 -6.399 9.322 1.00 95.88 84 ASP A CA 1
ATOM 635 C C . ASP A 1 84 ? -5.819 -5.295 10.203 1.00 95.88 84 ASP A C 1
ATOM 637 O O . ASP A 1 84 ? -5.822 -5.387 11.432 1.00 95.88 84 ASP A O 1
ATOM 641 N N . LEU A 1 85 ? -5.345 -4.196 9.603 1.00 96.19 85 LEU A N 1
ATOM 642 C CA . LEU A 1 85 ? -4.700 -3.095 10.321 1.00 96.19 85 LEU A CA 1
ATOM 643 C C . LEU A 1 85 ? -5.697 -2.260 11.139 1.00 96.19 85 LEU A C 1
ATOM 645 O O . LEU A 1 85 ? -6.523 -1.552 10.568 1.00 96.19 85 LEU A O 1
ATOM 649 N N . SER A 1 86 ? -5.602 -2.243 12.469 1.00 96.00 86 SER A N 1
ATOM 650 C CA . SER A 1 86 ? -6.565 -1.527 13.329 1.00 96.00 86 SER A CA 1
ATOM 651 C C . SER A 1 86 ? -6.673 -0.021 13.043 1.00 96.00 86 SER A C 1
ATOM 653 O O . SER A 1 86 ? -7.753 0.544 13.172 1.00 96.00 86 SER A O 1
ATOM 655 N N . GLN A 1 87 ? -5.592 0.613 12.584 1.00 96.62 87 GLN A N 1
ATOM 656 C CA . GLN A 1 87 ? -5.545 2.031 12.208 1.00 96.62 87 GLN A CA 1
ATOM 657 C C . GLN A 1 87 ? -6.225 2.349 10.863 1.00 96.62 87 GLN A C 1
ATOM 659 O O . GLN A 1 87 ? -6.393 3.518 10.517 1.00 96.62 87 GLN A O 1
ATOM 664 N N . CYS A 1 88 ? -6.597 1.339 10.075 1.00 96.88 88 CYS A N 1
ATOM 665 C CA . CYS A 1 88 ? -7.327 1.536 8.827 1.00 96.88 88 CYS A CA 1
ATOM 666 C C . CYS A 1 88 ? -8.836 1.571 9.106 1.00 96.88 88 CYS A C 1
ATOM 668 O O . CYS A 1 88 ? -9.429 0.564 9.487 1.00 96.88 88 CYS A O 1
ATOM 670 N N . THR A 1 89 ? -9.470 2.724 8.905 1.00 94.19 89 THR A N 1
ATOM 671 C CA . THR A 1 89 ? -10.884 2.950 9.253 1.00 94.19 89 THR A CA 1
ATOM 672 C C . THR A 1 89 ? -11.861 2.420 8.204 1.00 94.19 89 THR A C 1
ATOM 674 O O . THR A 1 89 ? -13.021 2.164 8.514 1.00 94.19 89 THR A O 1
ATOM 677 N N . SER A 1 90 ? -11.412 2.246 6.957 1.00 86.69 90 SER A N 1
ATOM 678 C CA . SER A 1 90 ? -12.243 1.795 5.834 1.00 86.69 90 SER A CA 1
ATOM 679 C C . SER A 1 90 ? -11.872 0.368 5.442 1.00 86.69 90 SER A C 1
ATOM 681 O O . SER A 1 90 ? -10.906 0.149 4.722 1.00 86.69 90 SER A O 1
ATOM 683 N N . LYS A 1 91 ? -12.638 -0.611 5.935 1.00 87.88 91 LYS A N 1
ATOM 684 C CA . LYS A 1 91 ? -12.381 -2.045 5.699 1.00 87.88 91 LYS A CA 1
ATOM 685 C C . LYS A 1 91 ? -12.964 -2.564 4.387 1.00 87.88 91 LYS A C 1
ATOM 687 O O . LYS A 1 91 ? -12.420 -3.471 3.769 1.00 87.88 91 LYS A O 1
ATOM 692 N N . GLU A 1 92 ? -14.059 -1.968 3.937 1.00 89.81 92 GLU A N 1
ATOM 693 C CA . GLU A 1 92 ? -14.796 -2.438 2.757 1.00 89.81 92 GLU A CA 1
ATOM 694 C C . GLU A 1 92 ? -14.364 -1.750 1.458 1.00 89.81 92 GLU A C 1
ATOM 696 O O . GLU A 1 92 ? -14.716 -2.196 0.368 1.00 89.81 92 GLU A O 1
ATOM 701 N N . LYS A 1 93 ? -13.646 -0.627 1.561 1.00 93.19 93 LYS A N 1
ATOM 702 C CA . LYS A 1 93 ? -13.275 0.225 0.429 1.00 93.19 93 LYS A CA 1
ATOM 703 C C . LYS A 1 93 ? -11.847 0.706 0.601 1.00 93.19 93 LYS A C 1
ATOM 705 O O . LYS A 1 93 ? -11.466 1.119 1.694 1.00 93.19 93 LYS A O 1
ATOM 710 N N . VAL A 1 94 ? -11.102 0.700 -0.495 1.00 95.75 94 VAL A N 1
ATOM 711 C CA . VAL A 1 94 ? -9.707 1.134 -0.539 1.00 95.75 94 VAL A CA 1
ATOM 712 C C . VAL A 1 94 ? -9.535 2.038 -1.754 1.00 95.75 94 VAL A C 1
ATOM 714 O O . VAL A 1 94 ? -10.067 1.735 -2.824 1.00 95.75 94 VAL A O 1
ATOM 717 N N . GLY A 1 95 ? -8.834 3.159 -1.589 1.00 97.25 95 GLY A N 1
ATOM 718 C CA . GLY A 1 95 ? -8.355 3.936 -2.732 1.00 97.25 95 GLY A CA 1
ATOM 719 C C . GLY A 1 95 ? -7.236 3.183 -3.452 1.00 97.25 95 GLY A C 1
ATOM 720 O O . GLY A 1 95 ? -6.544 2.383 -2.826 1.00 97.25 95 GLY A O 1
ATOM 721 N N . VAL A 1 96 ? -7.043 3.440 -4.744 1.00 96.88 96 VAL A N 1
ATOM 722 C CA . VAL A 1 96 ? -5.941 2.861 -5.529 1.00 96.88 96 VAL A CA 1
ATOM 723 C C . VAL A 1 96 ? -5.276 3.969 -6.337 1.00 96.88 96 VAL A C 1
ATOM 725 O O . VAL A 1 96 ? -5.987 4.781 -6.937 1.00 96.88 96 VAL A O 1
ATOM 728 N N . ILE A 1 97 ? -3.942 3.997 -6.333 1.00 94.38 97 ILE A N 1
ATOM 729 C CA . ILE A 1 97 ? -3.095 4.888 -7.141 1.00 94.38 97 ILE A CA 1
ATOM 730 C C . ILE A 1 97 ? -2.022 4.055 -7.835 1.00 94.38 97 ILE A C 1
ATOM 732 O O . ILE A 1 97 ? -1.406 3.206 -7.145 1.00 94.38 97 ILE A O 1
#

Sequence (97 aa):
MPLSVATDTLLQTPLSRRGEGPGLLLIVPRDYQGRNSDDLDKTLDPDPLQKWAEEGFAVAEVRVGAGADSAIEYCRQAIQALQDLSQCTSKEKVGVI

Radius of gyration: 13.31 Å; chains: 1; bounding box: 34×33×30 Å

Foldseek 3Di:
DWDDQDVQKTKDFQPAPVRAEAAAEEEEALPCPFDDPVCVVVDPAGGPQVNVSNVGHGYMYGHDYPDDPVRVVSSVSSLVVLLVDPRHPDNPDYHYD

pLDDT: mean 90.36, std 9.03, range [62.97, 98.38]

Secondary structure (DSSP, 8-state):
-PEEEETTEEEE---STT--B-EEEEEEETT---S-GGGTTT-----HHHHHHHTT-EEEEEEE-S-HHHHHHHHHHHHHHHHH-TTB--SS-EEE-